Protein AF-A0A436FZT1-F1 (afdb_monomer)

Radius of gyration: 24.43 Å; Cα contacts (8 Å, |Δi|>4): 53; chains: 1; bounding box: 41×21×91 Å

Structure (mmCIF, N/CA/C/O backbone):
data_AF-A0A436FZT1-F1
#
_entry.id   AF-A0A436FZT1-F1
#
loop_
_atom_site.group_PDB
_atom_site.id
_atom_site.type_symbol
_atom_site.label_atom_id
_atom_site.label_alt_id
_atom_site.label_comp_id
_atom_site.label_asym_id
_atom_site.label_entity_id
_atom_site.label_seq_id
_atom_site.pdbx_PDB_ins_code
_atom_site.Cartn_x
_atom_site.Cartn_y
_atom_site.Cartn_z
_atom_site.occupancy
_atom_site.B_iso_or_equiv
_atom_site.auth_seq_id
_atom_site.auth_comp_id
_atom_site.auth_asym_id
_atom_site.auth_atom_id
_atom_site.pdbx_PDB_model_num
ATOM 1 N N . MET A 1 1 ? 23.196 -11.338 -8.770 1.00 63.03 1 MET A N 1
ATOM 2 C CA . MET A 1 1 ? 21.950 -12.123 -8.973 1.00 63.03 1 MET A CA 1
ATOM 3 C C . MET A 1 1 ? 20.707 -11.240 -8.941 1.00 63.03 1 MET A C 1
ATOM 5 O O . MET A 1 1 ? 19.937 -11.306 -9.889 1.00 63.03 1 MET A O 1
ATOM 9 N N . MET A 1 2 ? 20.540 -10.375 -7.932 1.00 65.25 2 MET A N 1
ATOM 10 C CA . MET A 1 2 ? 19.435 -9.399 -7.879 1.00 65.25 2 MET A CA 1
ATOM 11 C C . MET A 1 2 ? 19.338 -8.505 -9.126 1.00 65.25 2 MET A C 1
ATOM 13 O O . MET A 1 2 ? 18.241 -8.337 -9.647 1.00 65.25 2 MET A O 1
ATOM 17 N N . ASP A 1 3 ? 20.461 -8.030 -9.676 1.00 72.62 3 ASP A N 1
ATOM 18 C CA . ASP A 1 3 ? 20.462 -7.161 -10.870 1.00 72.62 3 ASP A CA 1
ATOM 19 C C . ASP A 1 3 ? 19.820 -7.809 -12.105 1.00 72.62 3 ASP A C 1
ATOM 21 O O . ASP A 1 3 ? 19.252 -7.125 -12.949 1.00 72.62 3 ASP A O 1
ATOM 25 N N . SER A 1 4 ? 19.865 -9.141 -12.209 1.00 74.19 4 SER A N 1
ATOM 26 C CA . SER A 1 4 ? 19.255 -9.869 -13.325 1.00 74.19 4 SER A CA 1
ATOM 27 C C . SER A 1 4 ? 17.730 -9.934 -13.181 1.00 74.19 4 SER A C 1
ATOM 29 O O . SER A 1 4 ? 17.007 -9.724 -14.152 1.00 74.19 4 SER A O 1
ATOM 31 N N . ILE A 1 5 ? 17.234 -10.122 -11.954 1.00 71.25 5 ILE A N 1
ATOM 32 C CA . ILE A 1 5 ? 15.796 -10.108 -11.653 1.00 71.25 5 ILE A CA 1
ATOM 33 C C . ILE A 1 5 ? 15.222 -8.706 -11.895 1.00 71.25 5 ILE A C 1
ATOM 35 O O . ILE A 1 5 ? 14.195 -8.581 -12.552 1.00 71.25 5 ILE A O 1
ATOM 39 N N . PHE A 1 6 ? 15.908 -7.653 -11.440 1.00 72.31 6 PHE A N 1
ATOM 40 C CA . PHE A 1 6 ? 15.444 -6.272 -11.619 1.00 72.31 6 PHE A CA 1
ATOM 41 C C . PHE A 1 6 ? 15.535 -5.758 -13.063 1.00 72.31 6 PHE A C 1
ATOM 43 O O . PHE A 1 6 ? 14.786 -4.857 -13.420 1.00 72.31 6 PHE A O 1
ATOM 50 N N . SER A 1 7 ? 16.438 -6.290 -13.894 1.00 67.69 7 SER A N 1
ATOM 51 C CA . SER A 1 7 ? 16.671 -5.778 -15.257 1.00 67.69 7 SER A CA 1
ATOM 52 C C . SER A 1 7 ? 15.821 -6.468 -16.334 1.00 67.69 7 SER A C 1
ATOM 54 O O . SER A 1 7 ? 15.556 -5.883 -17.389 1.00 67.69 7 SER A O 1
ATOM 56 N N . PHE A 1 8 ? 15.361 -7.696 -16.067 1.00 66.44 8 PHE A N 1
ATOM 57 C CA . PHE A 1 8 ? 14.606 -8.512 -17.027 1.00 66.44 8 PHE A CA 1
ATOM 58 C C . PHE A 1 8 ? 13.201 -8.909 -16.561 1.00 66.44 8 PHE A C 1
ATOM 60 O O . PHE A 1 8 ? 12.473 -9.515 -17.343 1.00 66.44 8 PHE A O 1
ATOM 67 N N . SER A 1 9 ? 12.806 -8.589 -15.324 1.00 76.56 9 SER A N 1
ATOM 68 C CA . SER A 1 9 ? 11.506 -8.985 -14.782 1.00 76.56 9 SER A CA 1
ATOM 69 C C . SER A 1 9 ? 10.778 -7.817 -14.119 1.00 76.56 9 SER A C 1
ATOM 71 O O . SER A 1 9 ? 11.336 -7.084 -13.307 1.00 76.56 9 SER A O 1
ATOM 73 N N . ASP A 1 10 ? 9.493 -7.688 -14.431 1.00 82.19 10 ASP A N 1
ATOM 74 C CA . ASP A 1 10 ? 8.531 -6.782 -13.800 1.00 82.19 10 ASP A CA 1
ATOM 75 C C . ASP A 1 10 ? 7.926 -7.366 -12.507 1.00 82.19 10 ASP A C 1
ATOM 77 O O . ASP A 1 10 ? 7.167 -6.698 -11.802 1.00 82.19 10 ASP A O 1
ATOM 81 N N . PHE A 1 11 ? 8.313 -8.595 -12.149 1.00 85.38 11 PHE A N 1
ATOM 82 C CA . PHE A 1 11 ? 7.859 -9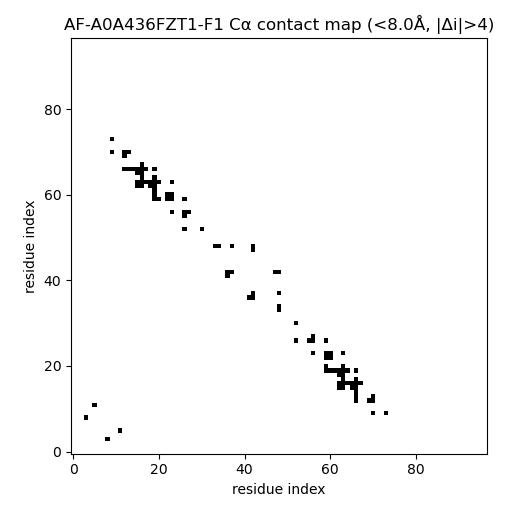.307 -10.957 1.00 85.38 11 PHE A CA 1
ATOM 83 C C . PHE A 1 11 ? 7.956 -8.506 -9.641 1.00 85.38 11 PHE A C 1
ATOM 85 O O . PHE A 1 11 ? 6.943 -8.420 -8.942 1.00 85.38 11 PHE A O 1
ATOM 92 N N . PRO A 1 12 ? 9.098 -7.885 -9.267 1.00 84.88 12 PRO A N 1
ATOM 93 C CA . PRO A 1 12 ? 9.201 -7.162 -7.992 1.00 84.88 12 PRO A CA 1
ATOM 94 C C . PRO A 1 12 ? 8.277 -5.936 -7.917 1.00 84.88 12 PRO A C 1
ATOM 96 O O . PRO A 1 12 ? 7.784 -5.587 -6.841 1.00 84.88 12 PRO A O 1
ATOM 99 N N . ILE A 1 13 ? 8.008 -5.305 -9.061 1.00 87.25 13 ILE A N 1
ATOM 100 C CA . ILE A 1 13 ? 7.123 -4.142 -9.172 1.00 87.25 13 ILE A CA 1
ATOM 101 C C . ILE A 1 13 ? 5.663 -4.578 -9.045 1.00 87.25 13 ILE A C 1
ATOM 103 O O . ILE A 1 13 ? 4.891 -3.981 -8.294 1.00 87.25 13 ILE A O 1
ATOM 107 N N . MET A 1 14 ? 5.286 -5.656 -9.736 1.00 88.44 14 MET A N 1
ATOM 108 C CA . MET A 1 14 ? 3.948 -6.228 -9.603 1.00 88.44 14 MET A CA 1
ATOM 109 C C . MET A 1 14 ? 3.690 -6.704 -8.175 1.00 88.44 14 MET A C 1
ATOM 111 O O . MET A 1 14 ? 2.609 -6.472 -7.643 1.00 88.44 14 MET A O 1
ATOM 115 N N . LEU A 1 15 ? 4.687 -7.291 -7.512 1.00 91.44 15 LEU A N 1
ATOM 116 C CA . LEU A 1 15 ? 4.567 -7.718 -6.121 1.00 91.44 15 LEU A CA 1
ATOM 117 C C . LEU A 1 15 ? 4.244 -6.543 -5.188 1.00 91.44 15 LEU A C 1
ATOM 119 O O . LEU A 1 15 ? 3.324 -6.648 -4.383 1.00 91.44 15 LEU A O 1
ATOM 123 N N . THR A 1 16 ? 4.939 -5.410 -5.318 1.00 91.94 16 THR A N 1
ATOM 124 C CA . THR A 1 16 ? 4.651 -4.216 -4.501 1.00 91.94 16 THR A CA 1
ATOM 125 C C . THR A 1 16 ? 3.270 -3.631 -4.794 1.00 91.94 16 THR A C 1
ATOM 127 O O . THR A 1 16 ? 2.579 -3.226 -3.860 1.00 91.94 16 THR A O 1
ATOM 130 N N . LEU A 1 17 ? 2.820 -3.655 -6.053 1.00 93.12 17 LEU A N 1
ATOM 131 C CA . LEU A 1 17 ? 1.465 -3.244 -6.429 1.00 93.12 17 LEU A CA 1
ATOM 132 C C . LEU A 1 17 ? 0.395 -4.132 -5.767 1.00 93.12 17 LEU A C 1
ATOM 134 O O . LEU A 1 17 ? -0.539 -3.618 -5.150 1.00 93.12 17 LEU A O 1
ATOM 138 N N . TRP A 1 18 ? 0.549 -5.458 -5.851 1.00 93.88 18 TRP A N 1
ATOM 139 C CA . TRP A 1 18 ? -0.373 -6.422 -5.244 1.00 93.88 18 TRP A CA 1
ATOM 140 C C . TRP A 1 18 ? -0.386 -6.327 -3.719 1.00 93.88 18 TRP A C 1
ATOM 142 O O . TRP A 1 18 ? -1.459 -6.350 -3.119 1.00 93.88 18 TRP A O 1
ATOM 152 N N . VAL A 1 19 ? 0.780 -6.161 -3.090 1.00 95.06 19 VAL A N 1
ATOM 153 C CA . VAL A 1 19 ? 0.894 -5.963 -1.638 1.00 95.06 19 VAL A CA 1
ATOM 154 C C . VAL A 1 19 ? 0.241 -4.650 -1.212 1.00 95.06 19 VAL A C 1
ATOM 156 O O . VAL A 1 19 ? -0.494 -4.639 -0.229 1.00 95.06 19 VAL A O 1
ATOM 159 N N . GLY A 1 20 ? 0.440 -3.558 -1.955 1.00 94.94 20 GLY A N 1
ATOM 160 C CA . GLY A 1 20 ? -0.220 -2.279 -1.684 1.00 94.94 20 GLY A CA 1
ATOM 161 C C . GLY A 1 20 ? -1.742 -2.368 -1.816 1.00 94.94 20 GLY A C 1
ATOM 162 O O . GLY A 1 20 ? -2.469 -1.896 -0.944 1.00 94.94 20 GLY A O 1
ATOM 163 N N . PHE A 1 21 ? -2.238 -3.039 -2.858 1.00 95.69 21 PHE A N 1
ATOM 164 C CA . PHE A 1 21 ? -3.671 -3.262 -3.059 1.00 95.69 21 PHE A CA 1
ATOM 165 C C . PHE A 1 21 ? -4.289 -4.125 -1.951 1.00 95.69 21 PHE A C 1
ATOM 167 O O . PHE A 1 21 ? -5.294 -3.737 -1.352 1.00 95.69 21 PHE A O 1
ATOM 174 N N . ALA A 1 22 ? -3.659 -5.257 -1.627 1.00 96.44 22 ALA A N 1
ATOM 175 C CA . ALA A 1 22 ? -4.081 -6.122 -0.529 1.00 96.44 22 ALA A CA 1
ATOM 176 C C . ALA A 1 22 ? -4.035 -5.384 0.818 1.00 96.44 22 ALA A C 1
ATOM 178 O O . ALA A 1 22 ? -4.970 -5.490 1.608 1.00 96.44 22 ALA A O 1
ATOM 179 N N . GLY A 1 23 ? -2.994 -4.579 1.051 1.00 95.62 23 GLY A N 1
ATOM 180 C CA . GLY A 1 23 ? -2.863 -3.723 2.227 1.00 95.62 23 GLY A CA 1
ATOM 181 C C . GLY A 1 23 ? -3.994 -2.704 2.332 1.00 95.62 23 GLY A C 1
ATOM 182 O O . GLY A 1 23 ? -4.581 -2.557 3.399 1.00 95.62 23 GLY A O 1
ATOM 183 N N . CYS A 1 24 ? -4.379 -2.060 1.227 1.00 95.69 24 CYS A N 1
ATOM 184 C CA . CYS A 1 24 ? -5.509 -1.129 1.201 1.00 95.69 24 CYS A CA 1
ATOM 185 C C . CYS A 1 24 ? -6.830 -1.821 1.559 1.00 95.69 24 CYS A C 1
ATOM 187 O O . CYS A 1 24 ? -7.588 -1.303 2.380 1.00 95.69 24 CYS A O 1
ATOM 189 N N . ALA A 1 25 ? -7.087 -3.004 0.996 1.00 95.94 25 ALA A N 1
ATOM 190 C CA . ALA A 1 25 ? -8.274 -3.791 1.322 1.00 95.94 25 ALA A CA 1
ATOM 191 C C . ALA A 1 25 ? -8.290 -4.214 2.802 1.00 95.94 25 ALA A C 1
ATOM 193 O O . ALA A 1 25 ? -9.306 -4.072 3.485 1.00 95.94 25 ALA A O 1
ATOM 194 N N . LEU A 1 26 ? -7.148 -4.674 3.320 1.00 95.38 26 LEU A N 1
ATOM 195 C CA . LEU A 1 26 ? -7.010 -5.088 4.713 1.00 95.38 26 LEU A CA 1
ATOM 196 C C . LEU A 1 26 ? -7.142 -3.901 5.677 1.00 95.38 26 LEU A C 1
ATOM 198 O O . LEU A 1 26 ? -7.788 -4.024 6.711 1.00 95.38 26 LEU A O 1
ATOM 202 N N . SER A 1 27 ? -6.594 -2.742 5.313 1.00 95.06 27 SER A N 1
ATOM 203 C CA . SER A 1 27 ? -6.716 -1.490 6.061 1.00 95.06 27 SER A CA 1
ATOM 204 C C . SER A 1 27 ? -8.170 -1.029 6.154 1.00 95.06 27 SER A C 1
ATOM 206 O O . SER A 1 27 ? -8.617 -0.630 7.225 1.00 95.06 27 SER A O 1
ATOM 208 N N . LEU A 1 28 ? -8.948 -1.173 5.075 1.00 93.81 28 LEU A N 1
ATOM 209 C CA . LEU A 1 28 ? -10.379 -0.870 5.081 1.00 93.81 28 LEU A CA 1
ATOM 210 C C . LEU A 1 28 ? -11.154 -1.794 6.036 1.00 93.81 28 LEU A C 1
ATOM 212 O O . LEU A 1 28 ? -11.979 -1.327 6.819 1.00 93.81 28 LEU A O 1
ATOM 216 N N . LEU A 1 29 ? -10.863 -3.099 6.016 1.00 95.12 29 LEU A N 1
ATOM 217 C CA . LEU A 1 29 ? -11.461 -4.061 6.948 1.00 95.12 29 LEU A CA 1
ATOM 218 C C . LEU A 1 29 ? -11.079 -3.746 8.396 1.00 95.12 29 LEU A C 1
ATOM 220 O O . LEU A 1 29 ? -11.940 -3.693 9.275 1.00 95.12 29 LEU A O 1
ATOM 224 N N . PHE A 1 30 ? -9.795 -3.486 8.639 1.00 93.06 30 PHE A N 1
ATOM 225 C CA . PHE A 1 30 ? -9.286 -3.132 9.958 1.00 93.06 30 PHE A CA 1
ATOM 226 C C . PHE A 1 30 ? -9.909 -1.831 10.466 1.00 93.06 30 PHE A C 1
ATOM 228 O O . PHE A 1 30 ? -10.236 -1.713 11.648 1.00 93.06 30 PHE A O 1
ATOM 235 N N . ALA A 1 31 ? -10.157 -0.881 9.565 1.00 92.31 31 ALA A N 1
ATOM 236 C CA . ALA A 1 31 ? -10.824 0.363 9.887 1.00 92.31 31 ALA A CA 1
ATOM 237 C C . ALA A 1 31 ? -12.250 0.142 10.392 1.00 92.31 31 ALA A C 1
ATOM 239 O O . ALA A 1 31 ? -12.612 0.658 11.450 1.00 92.31 31 ALA A O 1
ATOM 240 N N . VAL A 1 32 ? -13.031 -0.677 9.686 1.00 92.50 32 VAL A N 1
ATOM 241 C CA . VAL A 1 32 ? -14.399 -1.030 10.091 1.00 92.50 32 VAL A CA 1
ATOM 242 C C . VAL A 1 32 ? -14.400 -1.699 11.467 1.00 92.50 32 VAL A C 1
ATOM 244 O O . VAL A 1 32 ? -15.142 -1.274 12.352 1.00 92.50 32 VAL A O 1
ATOM 247 N N . VAL A 1 33 ? -13.525 -2.686 11.687 1.00 91.44 33 VAL A N 1
ATOM 248 C CA . VAL A 1 33 ? -13.414 -3.392 12.976 1.00 91.44 33 VAL A CA 1
ATOM 249 C C . VAL A 1 33 ? -13.056 -2.430 14.110 1.00 91.44 33 VAL A C 1
ATOM 251 O O . VAL A 1 33 ? -13.684 -2.459 15.168 1.00 91.44 33 VAL A O 1
ATOM 254 N N . THR A 1 34 ? -12.089 -1.537 13.890 1.00 89.69 34 THR A N 1
ATOM 255 C CA . THR A 1 34 ? -11.618 -0.601 14.924 1.00 89.69 34 THR A CA 1
ATOM 256 C C . THR A 1 34 ? -12.677 0.452 15.263 1.00 89.69 34 THR A C 1
ATOM 258 O O . THR A 1 34 ? -12.838 0.815 16.429 1.00 89.69 34 THR A O 1
ATOM 261 N N . VAL A 1 35 ? -13.438 0.925 14.271 1.00 88.88 35 VAL A N 1
ATOM 262 C CA . VAL A 1 35 ? -14.552 1.860 14.490 1.00 88.88 35 VAL A CA 1
ATOM 263 C C . VAL A 1 35 ? -15.673 1.192 15.285 1.00 88.88 35 VAL A C 1
ATOM 265 O O . VAL A 1 35 ? -16.143 1.772 16.262 1.00 88.88 35 VAL A O 1
ATOM 268 N N . ILE A 1 36 ? -16.056 -0.042 14.940 1.00 90.00 36 ILE A N 1
ATOM 269 C CA . ILE A 1 36 ? -17.067 -0.801 15.694 1.00 90.00 36 ILE A CA 1
ATOM 270 C C . ILE A 1 36 ? -16.602 -1.025 17.139 1.00 90.00 36 ILE A C 1
ATOM 272 O O . ILE A 1 36 ? -17.358 -0.773 18.075 1.00 90.00 36 ILE A O 1
ATOM 276 N N . ALA A 1 37 ? -15.343 -1.4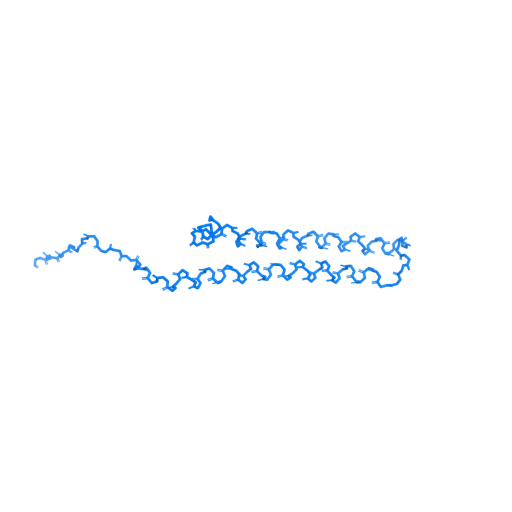24 17.343 1.00 87.75 37 ALA A N 1
ATOM 277 C CA . ALA A 1 37 ? -14.777 -1.613 18.678 1.00 87.75 37 ALA A CA 1
ATOM 278 C C . ALA A 1 37 ? -14.776 -0.319 19.511 1.00 87.75 37 ALA A C 1
ATOM 280 O O . ALA A 1 37 ? -15.040 -0.362 20.714 1.00 87.75 37 ALA A O 1
ATOM 281 N N . ARG A 1 38 ? -14.537 0.840 18.879 1.00 86.06 38 ARG A N 1
ATOM 282 C CA . ARG A 1 38 ? -14.626 2.148 19.541 1.00 86.06 38 ARG A CA 1
ATOM 283 C C . ARG A 1 38 ? -16.061 2.493 19.941 1.00 86.06 38 ARG A C 1
ATOM 285 O O . ARG A 1 38 ? -16.256 3.002 21.039 1.00 86.06 38 ARG A O 1
ATOM 292 N N . LEU A 1 39 ? -17.047 2.203 19.089 1.00 84.88 39 LEU A N 1
ATOM 293 C CA . LEU A 1 39 ? -18.469 2.426 19.389 1.00 84.88 39 LEU A CA 1
ATOM 294 C C . LEU A 1 39 ? -18.974 1.532 20.531 1.00 84.88 39 LEU A C 1
ATOM 296 O O . LEU A 1 39 ? -19.819 1.961 21.308 1.00 84.88 39 LEU A O 1
ATOM 300 N N . LEU A 1 40 ? -18.423 0.322 20.663 1.00 89.56 40 LEU A N 1
ATOM 301 C CA . LEU A 1 40 ? -18.713 -0.606 21.762 1.00 89.56 40 LEU A CA 1
ATOM 302 C C . LEU A 1 40 ? -18.008 -0.245 23.083 1.00 89.56 40 LEU A C 1
ATOM 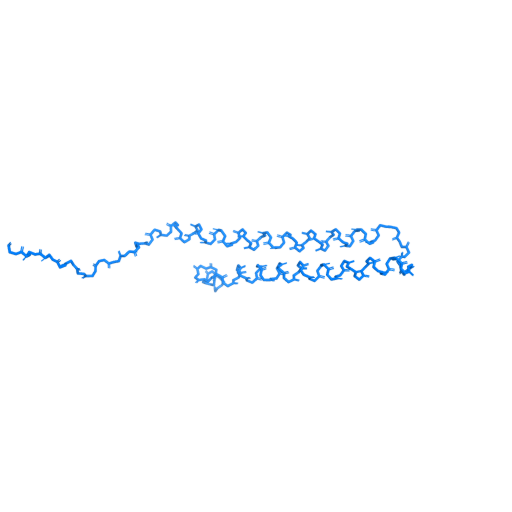304 O O . LEU A 1 40 ? -18.193 -0.944 24.073 1.00 89.56 40 LEU A O 1
ATOM 308 N N . GLY A 1 41 ? -17.196 0.817 23.115 1.00 82.75 41 GLY A N 1
ATOM 309 C CA . GLY A 1 41 ? -16.495 1.261 24.324 1.00 82.75 41 GLY A CA 1
ATOM 310 C C . GLY A 1 41 ? -15.251 0.445 24.693 1.00 82.75 41 GLY A C 1
ATOM 311 O O . GLY A 1 41 ? -14.664 0.699 25.734 1.00 82.75 41 GLY A O 1
ATOM 312 N N . ASN A 1 42 ? -14.793 -0.482 23.842 1.00 77.06 42 ASN A N 1
ATOM 313 C CA . ASN A 1 42 ? -13.629 -1.345 24.117 1.00 77.06 42 ASN A CA 1
ATOM 314 C C . ASN A 1 42 ? -12.264 -0.650 23.944 1.00 77.06 42 ASN A C 1
ATOM 316 O O . ASN A 1 42 ? -11.221 -1.275 24.129 1.00 77.06 42 ASN A O 1
ATOM 320 N N . ILE A 1 43 ? -12.245 0.616 23.524 1.00 75.38 43 ILE A N 1
ATOM 321 C CA . ILE A 1 43 ? -11.017 1.388 23.301 1.00 75.38 43 ILE A CA 1
ATOM 322 C C . ILE A 1 43 ? -11.083 2.620 2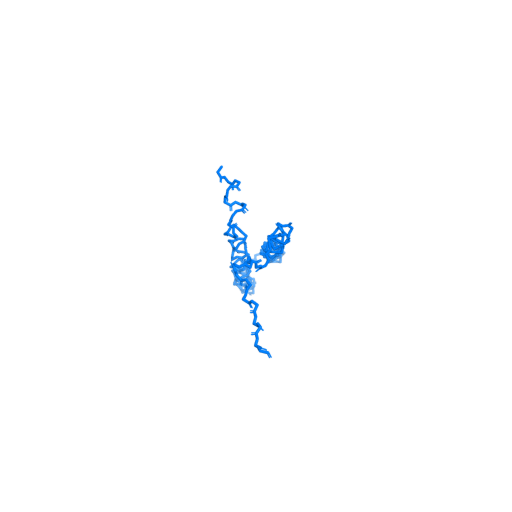4.198 1.00 75.38 43 ILE A C 1
ATOM 324 O O . ILE A 1 43 ? -11.763 3.582 23.847 1.00 75.38 43 ILE A O 1
ATOM 328 N N . ASP A 1 44 ? -10.384 2.585 25.330 1.00 67.94 44 ASP A N 1
ATOM 329 C CA . ASP A 1 44 ? -10.347 3.672 26.319 1.00 67.94 44 ASP A CA 1
ATOM 330 C C . ASP A 1 44 ? -9.497 4.891 25.908 1.00 67.94 44 ASP A C 1
ATOM 332 O O . ASP A 1 44 ? -9.946 6.023 26.116 1.00 67.94 44 ASP A O 1
ATOM 336 N N . PRO A 1 45 ? -8.300 4.740 25.297 1.00 80.62 45 PRO A N 1
ATOM 337 C CA . PRO A 1 45 ? -7.460 5.895 25.001 1.00 80.62 45 PRO A CA 1
ATOM 338 C C . PRO A 1 45 ? -8.045 6.750 23.873 1.00 80.62 45 PRO A C 1
A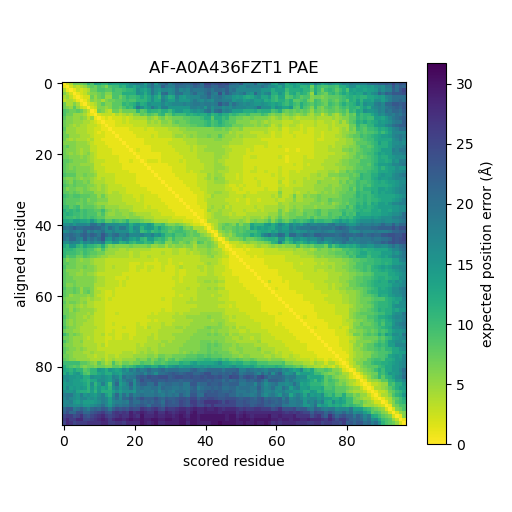TOM 340 O O . PRO A 1 45 ? -8.217 6.298 22.734 1.00 80.62 45 PRO A O 1
ATOM 343 N N . ALA A 1 46 ? -8.294 8.025 24.170 1.00 78.00 46 ALA A N 1
ATOM 344 C CA . ALA A 1 46 ? -8.671 9.003 23.160 1.00 78.00 46 ALA A CA 1
ATOM 345 C C . ALA A 1 46 ? -7.562 9.127 22.099 1.00 78.00 46 ALA A C 1
ATOM 347 O O . ALA A 1 46 ? -6.384 9.262 22.419 1.00 78.00 46 ALA A O 1
ATOM 348 N N . GLY A 1 47 ? -7.943 9.069 20.821 1.00 83.00 47 GLY A N 1
ATOM 349 C CA . GLY A 1 47 ? -7.020 9.233 19.693 1.00 83.00 47 GLY A CA 1
ATOM 350 C C . GLY A 1 47 ? -6.352 7.951 19.181 1.00 83.00 47 GLY A C 1
ATOM 351 O O . GLY A 1 47 ? -5.802 7.974 18.080 1.00 83.00 47 GLY A O 1
ATOM 352 N N . TYR A 1 48 ? -6.451 6.817 19.889 1.00 87.75 48 TYR A N 1
ATOM 353 C CA . TYR A 1 48 ? -5.891 5.543 19.408 1.00 87.75 48 TYR A CA 1
ATOM 354 C C . TYR A 1 48 ? -6.525 5.115 18.078 1.00 87.75 48 TYR A C 1
ATOM 356 O O . TYR A 1 48 ? -5.825 4.860 17.100 1.00 87.75 48 TYR A O 1
ATOM 364 N N . THR A 1 49 ? -7.860 5.127 18.013 1.00 87.69 49 THR A N 1
ATOM 365 C CA . THR A 1 49 ? -8.614 4.760 16.808 1.00 87.69 49 THR A CA 1
ATOM 366 C C . THR A 1 49 ? -8.198 5.603 15.604 1.00 87.69 49 THR A C 1
ATOM 368 O O . THR A 1 49 ? -7.925 5.057 14.543 1.00 87.69 49 THR A O 1
ATOM 371 N N . THR A 1 50 ? -8.088 6.924 15.758 1.00 90.19 50 THR A N 1
ATOM 372 C CA . THR A 1 50 ? -7.721 7.821 14.654 1.00 90.19 50 THR A CA 1
ATOM 373 C C . THR A 1 50 ? -6.272 7.645 14.213 1.00 90.19 50 THR A C 1
ATOM 375 O O . THR A 1 50 ? -6.011 7.664 13.013 1.00 90.19 50 THR A O 1
ATOM 378 N N . LEU A 1 51 ? -5.336 7.437 15.147 1.00 93.56 51 LEU A N 1
ATOM 379 C CA . LEU A 1 51 ? -3.924 7.211 14.821 1.00 93.56 51 LEU A CA 1
ATOM 380 C C . LEU A 1 51 ? -3.722 5.909 14.048 1.00 93.56 51 LEU A C 1
ATOM 382 O O . LEU A 1 51 ? -3.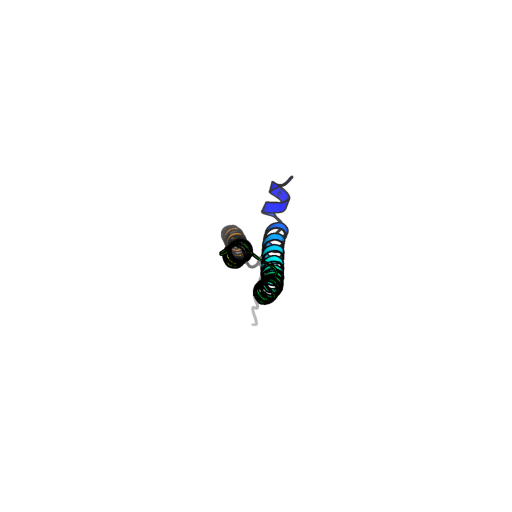055 5.912 13.017 1.00 93.56 51 LEU A O 1
ATOM 386 N N . VAL A 1 52 ? -4.326 4.816 14.511 1.00 91.94 52 VAL A N 1
ATOM 387 C CA . VAL A 1 52 ? -4.222 3.511 13.848 1.00 91.94 52 VAL A CA 1
ATOM 388 C C . VAL A 1 52 ? -4.817 3.576 12.443 1.00 91.94 52 VAL A C 1
ATOM 390 O O . VAL A 1 52 ? -4.161 3.181 11.485 1.00 91.94 52 VAL A O 1
ATOM 393 N N . LEU A 1 53 ? -6.007 4.167 12.295 1.00 92.50 53 LEU A N 1
ATOM 394 C CA . LEU A 1 53 ? -6.637 4.378 10.989 1.00 92.50 53 LEU A CA 1
ATOM 395 C C . LEU A 1 53 ? -5.753 5.184 10.031 1.00 92.50 53 LEU A C 1
ATOM 397 O O . LEU A 1 53 ? -5.582 4.794 8.876 1.00 92.50 53 LEU A O 1
ATOM 401 N N . LEU A 1 54 ? -5.179 6.292 10.507 1.00 95.12 54 LEU A N 1
ATOM 402 C CA . LEU A 1 54 ? -4.297 7.138 9.707 1.00 95.12 54 LEU A CA 1
ATOM 403 C C . LEU A 1 54 ? -3.044 6.383 9.273 1.00 95.12 54 LEU A C 1
ATOM 405 O O . LEU A 1 54 ? -2.733 6.371 8.088 1.00 95.12 54 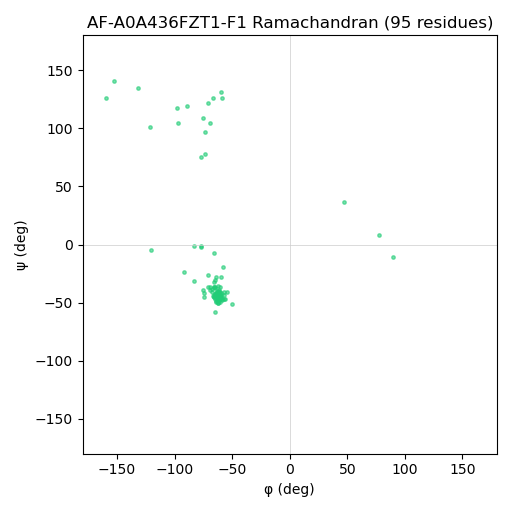LEU A O 1
ATOM 409 N N . ILE A 1 55 ? -2.346 5.734 10.205 1.00 95.19 55 ILE A N 1
ATOM 410 C CA . ILE A 1 55 ? -1.080 5.049 9.926 1.00 95.19 55 ILE A CA 1
ATOM 411 C C . ILE A 1 55 ? -1.305 3.886 8.957 1.00 95.19 55 ILE A C 1
ATOM 413 O O . ILE A 1 55 ? -0.612 3.786 7.944 1.00 95.19 55 ILE A O 1
ATOM 417 N N . THR A 1 56 ? -2.288 3.024 9.219 1.00 94.56 56 THR A N 1
ATOM 418 C CA . THR A 1 56 ? -2.555 1.853 8.373 1.00 94.56 56 THR A CA 1
ATOM 419 C C . THR A 1 56 ? -3.141 2.262 7.019 1.00 94.56 56 THR A C 1
ATOM 421 O O . THR A 1 56 ? -2.795 1.673 5.991 1.00 94.56 56 THR A O 1
ATOM 424 N N . GLY A 1 57 ? -3.991 3.293 6.983 1.00 94.50 57 GLY A N 1
ATOM 425 C CA . GLY A 1 57 ? -4.560 3.864 5.761 1.00 94.50 57 GLY A CA 1
ATOM 426 C C . GLY A 1 57 ? -3.499 4.499 4.865 1.00 94.50 57 GLY A C 1
ATOM 427 O O . GLY A 1 57 ? -3.313 4.065 3.727 1.00 94.50 57 GLY A O 1
ATOM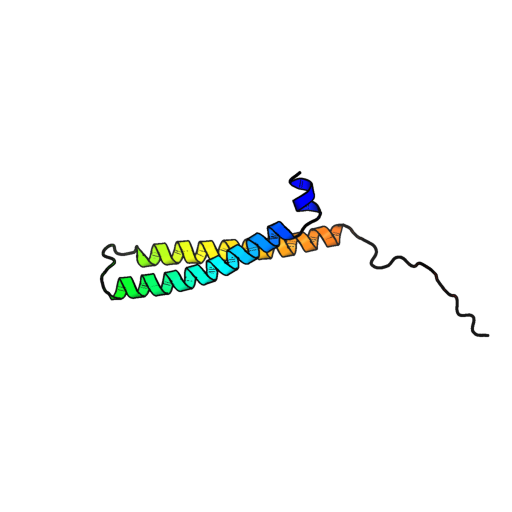 428 N N . PHE A 1 58 ? -2.755 5.477 5.388 1.00 96.25 58 PHE A N 1
ATOM 429 C CA . PHE A 1 58 ? -1.701 6.160 4.634 1.00 96.25 58 PHE A CA 1
ATOM 430 C C . PHE A 1 58 ? -0.539 5.236 4.281 1.00 96.25 58 PHE A C 1
ATOM 432 O O . PHE A 1 58 ? 0.004 5.356 3.183 1.00 96.25 58 PHE A O 1
ATOM 439 N N . GLY A 1 59 ? -0.166 4.304 5.159 1.00 95.56 59 GLY A N 1
ATOM 440 C CA . GLY A 1 59 ? 0.885 3.327 4.878 1.00 95.56 59 GLY A CA 1
ATOM 441 C C . GLY A 1 59 ? 0.533 2.441 3.683 1.00 95.56 59 GLY A C 1
ATOM 442 O O . GLY A 1 59 ? 1.325 2.314 2.749 1.00 95.56 59 GLY A O 1
ATOM 443 N N . SER A 1 60 ? -0.690 1.904 3.662 1.00 95.94 60 SER A N 1
ATOM 444 C CA . SER A 1 60 ? -1.171 1.063 2.558 1.00 95.94 60 SER A CA 1
ATOM 445 C C . SER A 1 60 ? -1.303 1.845 1.249 1.00 95.94 60 SER A C 1
ATOM 447 O O . SER A 1 60 ? -0.846 1.386 0.202 1.00 95.94 60 SER A O 1
ATOM 449 N N . ALA A 1 61 ? -1.859 3.059 1.311 1.00 95.88 61 ALA A N 1
ATOM 450 C CA . ALA A 1 61 ? -1.978 3.932 0.147 1.00 95.88 61 ALA A CA 1
ATOM 451 C C . ALA A 1 61 ? -0.603 4.315 -0.428 1.00 95.88 61 ALA A C 1
ATOM 453 O O . ALA A 1 61 ? -0.413 4.282 -1.642 1.00 95.88 61 ALA A O 1
ATOM 454 N N . SER A 1 62 ? 0.378 4.619 0.429 1.00 96.19 62 SER A N 1
ATOM 455 C CA . SER A 1 62 ? 1.741 4.968 0.004 1.00 96.19 62 SER A CA 1
ATOM 456 C C . SER A 1 62 ? 2.443 3.801 -0.696 1.00 96.19 62 SER A C 1
ATOM 458 O O . SER A 1 62 ? 3.067 4.002 -1.736 1.00 96.19 62 SER A O 1
ATOM 460 N N . LEU A 1 63 ? 2.284 2.575 -0.183 1.00 95.12 63 LEU A N 1
ATOM 461 C CA . LEU A 1 63 ? 2.773 1.346 -0.824 1.00 95.12 63 LEU A CA 1
ATOM 462 C C . LEU A 1 63 ? 2.164 1.144 -2.217 1.00 95.12 63 LEU A C 1
ATOM 464 O O . LEU A 1 63 ? 2.874 0.830 -3.172 1.00 95.12 63 LEU A O 1
ATOM 468 N N . LEU A 1 64 ? 0.856 1.369 -2.348 1.00 95.81 64 LEU A N 1
ATOM 469 C CA . LEU A 1 64 ? 0.149 1.257 -3.623 1.00 95.81 64 LEU A CA 1
ATOM 470 C C . LEU A 1 64 ? 0.671 2.290 -4.634 1.00 95.81 64 LEU A C 1
ATOM 472 O O . LEU A 1 64 ? 0.990 1.938 -5.772 1.00 95.81 64 LEU A O 1
ATOM 476 N N . VAL A 1 65 ? 0.846 3.545 -4.207 1.00 96.00 65 VAL A N 1
ATOM 477 C CA . VAL A 1 65 ? 1.424 4.616 -5.037 1.00 96.00 65 VAL A CA 1
ATOM 478 C C . VAL A 1 65 ? 2.846 4.269 -5.487 1.00 96.00 65 VAL A C 1
ATOM 480 O O . VAL A 1 65 ? 3.173 4.456 -6.659 1.00 96.00 65 VAL A O 1
ATOM 483 N N . GLN A 1 66 ? 3.681 3.711 -4.607 1.00 94.62 66 GLN A N 1
ATOM 484 C CA . GLN A 1 66 ? 5.028 3.258 -4.971 1.00 94.62 66 GLN A CA 1
ATOM 485 C C . GLN A 1 66 ? 5.009 2.126 -6.008 1.00 94.62 66 GLN A C 1
ATOM 487 O O . GLN A 1 66 ? 5.803 2.161 -6.948 1.00 94.62 66 GLN A O 1
ATOM 492 N N . GLY A 1 67 ? 4.082 1.168 -5.902 1.00 93.31 67 GLY A N 1
ATOM 493 C CA . GLY A 1 67 ? 3.908 0.114 -6.909 1.00 93.31 67 GLY A CA 1
ATOM 494 C C . GLY A 1 67 ? 3.506 0.666 -8.283 1.00 93.31 67 GLY A C 1
ATOM 495 O O . GLY A 1 67 ? 4.061 0.263 -9.310 1.00 93.31 67 GLY A O 1
ATOM 496 N N . ILE A 1 68 ? 2.593 1.645 -8.312 1.00 94.38 68 ILE A N 1
ATOM 497 C CA . ILE A 1 68 ? 2.193 2.336 -9.547 1.00 94.38 68 ILE A CA 1
ATOM 498 C C . ILE A 1 68 ? 3.394 3.066 -10.157 1.00 94.38 68 ILE A C 1
ATOM 500 O O . ILE A 1 68 ? 3.687 2.888 -11.340 1.00 94.38 68 ILE A O 1
ATOM 504 N N . LEU A 1 69 ? 4.119 3.854 -9.357 1.00 95.12 69 LEU A N 1
ATOM 505 C CA . LEU A 1 69 ? 5.320 4.563 -9.806 1.00 95.12 69 LEU A CA 1
ATOM 506 C C . LEU A 1 69 ? 6.372 3.598 -10.362 1.00 95.12 69 LEU A C 1
ATOM 508 O O . LEU A 1 69 ? 6.942 3.868 -11.417 1.00 95.12 69 LEU A O 1
ATOM 512 N N . GLY A 1 70 ? 6.573 2.446 -9.720 1.00 92.06 70 GLY A N 1
ATOM 513 C CA . GLY A 1 70 ? 7.447 1.387 -10.221 1.00 92.06 70 GLY A CA 1
ATOM 514 C C . GLY A 1 70 ? 7.044 0.896 -11.615 1.00 92.06 70 GLY A C 1
ATOM 515 O O . GLY A 1 70 ? 7.901 0.774 -12.491 1.00 92.06 70 GLY A O 1
ATOM 516 N N . CYS A 1 71 ? 5.745 0.690 -11.867 1.00 90.56 71 CYS A N 1
ATOM 517 C CA . CYS A 1 71 ? 5.243 0.281 -13.186 1.00 90.56 71 CYS A CA 1
ATOM 518 C C . CYS A 1 71 ? 5.534 1.334 -14.263 1.00 90.56 71 CYS A C 1
ATOM 520 O O . CYS A 1 71 ? 5.910 0.993 -15.388 1.00 90.56 71 CYS A O 1
ATOM 522 N N . TYR A 1 72 ? 5.371 2.615 -13.928 1.00 91.56 72 TYR A N 1
ATOM 523 C CA . TYR A 1 72 ? 5.694 3.711 -14.841 1.00 91.56 72 TYR A CA 1
ATOM 524 C C . TYR A 1 72 ? 7.194 3.802 -15.119 1.00 91.56 72 TYR A C 1
ATOM 526 O O . TYR A 1 72 ? 7.585 3.923 -16.281 1.00 91.56 72 TYR A O 1
ATOM 534 N N . LEU A 1 73 ? 8.034 3.689 -14.087 1.00 91.50 73 LEU A N 1
ATOM 535 C CA . LEU A 1 73 ? 9.490 3.703 -14.230 1.00 91.50 73 LEU A CA 1
ATOM 536 C C . LEU A 1 73 ? 9.984 2.544 -15.097 1.00 91.50 73 LEU A C 1
ATOM 538 O O . LEU A 1 73 ? 10.811 2.756 -15.980 1.00 91.50 73 LEU A O 1
ATOM 542 N N . TRP A 1 74 ? 9.434 1.343 -14.914 1.00 87.50 74 TRP A N 1
ATOM 543 C CA . TRP A 1 74 ? 9.762 0.192 -15.754 1.00 87.50 74 TRP A CA 1
ATOM 544 C C . TRP A 1 74 ? 9.457 0.444 -17.229 1.00 87.50 74 TRP A C 1
ATOM 546 O O . TRP A 1 74 ? 10.311 0.229 -18.089 1.00 87.50 74 TRP A O 1
ATOM 556 N N . ARG A 1 75 ? 8.267 0.979 -17.530 1.00 86.31 75 ARG A N 1
ATOM 557 C CA . ARG A 1 75 ? 7.908 1.365 -18.901 1.00 86.31 75 ARG A CA 1
ATOM 558 C C . ARG A 1 75 ? 8.840 2.444 -19.440 1.00 86.31 75 ARG A C 1
ATOM 560 O O . ARG A 1 75 ? 9.228 2.365 -20.600 1.00 86.31 75 ARG A O 1
ATOM 567 N N . ALA A 1 76 ? 9.212 3.436 -18.635 1.00 89.62 76 ALA A N 1
ATOM 568 C CA . ALA A 1 76 ? 10.150 4.475 -19.054 1.00 89.62 76 ALA A CA 1
ATOM 569 C C . ALA A 1 76 ? 11.524 3.882 -19.416 1.00 89.62 76 ALA A C 1
ATOM 571 O O . ALA A 1 76 ? 12.066 4.199 -20.471 1.00 89.62 76 ALA A O 1
ATOM 572 N N . VAL A 1 77 ? 12.045 2.962 -18.598 1.00 86.44 77 VAL A N 1
ATOM 573 C CA . VAL A 1 77 ? 13.305 2.252 -18.869 1.00 86.44 77 VAL A CA 1
ATOM 574 C C . VAL A 1 77 ? 13.214 1.421 -20.148 1.00 86.44 77 VAL A C 1
ATOM 576 O O . VAL A 1 77 ? 14.137 1.464 -20.960 1.00 86.44 77 VAL A O 1
ATOM 579 N N . GLU A 1 78 ? 12.112 0.700 -20.367 1.00 84.50 78 GLU A N 1
ATOM 580 C CA . GLU A 1 78 ? 11.935 -0.105 -21.581 1.00 84.50 78 GLU A CA 1
ATOM 581 C C . GLU A 1 78 ? 11.840 0.766 -22.843 1.00 84.50 78 GLU A C 1
ATOM 583 O O . GLU A 1 78 ? 12.426 0.424 -23.868 1.00 84.50 78 GLU A O 1
ATOM 588 N N . ASN A 1 79 ? 11.199 1.938 -22.759 1.00 85.06 79 ASN A N 1
ATOM 589 C CA . ASN A 1 79 ? 11.151 2.897 -23.867 1.00 85.06 79 ASN A CA 1
ATOM 590 C C . ASN A 1 79 ? 12.538 3.466 -24.209 1.00 85.06 79 ASN A C 1
ATOM 592 O O . ASN A 1 79 ? 12.863 3.623 -25.386 1.00 85.06 79 ASN A O 1
ATOM 596 N N . THR A 1 80 ? 13.395 3.711 -23.213 1.00 87.00 80 THR A N 1
ATOM 597 C CA . THR A 1 80 ? 14.768 4.194 -23.445 1.00 87.00 80 THR A CA 1
ATOM 598 C C . THR A 1 80 ? 15.622 3.177 -24.210 1.00 87.00 80 THR A C 1
ATOM 600 O O . THR A 1 80 ? 16.508 3.569 -24.971 1.00 87.00 80 THR A O 1
ATOM 603 N N . LYS A 1 81 ? 15.336 1.870 -24.093 1.00 82.31 81 LYS A N 1
ATOM 604 C CA . LYS A 1 81 ? 16.084 0.813 -24.802 1.00 82.31 81 LYS A CA 1
ATOM 605 C C . LYS A 1 81 ? 15.927 0.862 -26.330 1.00 82.31 81 LYS A C 1
ATOM 607 O O . LYS A 1 81 ? 16.640 0.125 -27.005 1.00 82.31 81 LYS A O 1
ATOM 612 N N . SER A 1 82 ? 15.044 1.710 -26.879 1.00 72.31 82 SER A N 1
ATOM 613 C CA . SER A 1 82 ? 14.928 2.007 -28.321 1.00 72.31 82 SER A CA 1
ATOM 614 C C . SER A 1 82 ? 14.915 0.761 -29.220 1.00 72.31 82 SER A C 1
ATOM 616 O O . SER A 1 82 ? 15.493 0.757 -30.308 1.00 72.31 82 SER A O 1
ATOM 618 N N . ARG A 1 83 ? 14.286 -0.335 -28.767 1.00 76.31 83 ARG A N 1
ATOM 619 C CA . ARG A 1 83 ? 14.224 -1.571 -29.557 1.00 76.31 83 ARG A CA 1
ATOM 620 C C . ARG A 1 83 ? 13.371 -1.313 -30.806 1.00 76.31 83 ARG A C 1
ATOM 622 O O . ARG A 1 83 ? 12.235 -0.858 -30.660 1.00 76.31 83 ARG A O 1
ATOM 629 N N . PRO A 1 84 ? 13.877 -1.584 -32.024 1.00 77.06 84 PRO A N 1
ATOM 630 C CA . PRO A 1 84 ? 13.110 -1.351 -33.241 1.00 77.06 84 PRO A CA 1
ATOM 631 C C . PRO A 1 84 ? 11.813 -2.169 -33.204 1.00 77.06 84 PRO A C 1
ATOM 633 O O . PRO A 1 84 ? 11.846 -3.383 -33.010 1.00 77.06 84 PRO A O 1
ATOM 636 N N . LEU A 1 85 ? 10.672 -1.496 -33.402 1.00 72.56 85 LEU A N 1
ATOM 637 C CA . LEU A 1 85 ? 9.319 -2.079 -33.337 1.00 72.56 85 LEU A CA 1
ATOM 638 C C . LEU A 1 85 ? 9.104 -3.238 -34.324 1.00 72.56 85 LEU A C 1
ATOM 640 O O . LEU A 1 85 ? 8.181 -4.036 -34.167 1.00 72.56 85 LEU A O 1
ATOM 644 N N . ARG A 1 86 ? 9.940 -3.328 -35.361 1.00 72.19 86 ARG A N 1
ATOM 645 C CA . ARG A 1 86 ? 9.917 -4.414 -36.335 1.00 72.19 86 ARG A CA 1
ATOM 646 C C . ARG A 1 86 ? 11.293 -4.621 -36.941 1.00 72.19 86 ARG A C 1
ATOM 648 O O . ARG A 1 86 ? 11.973 -3.662 -37.292 1.00 72.19 86 ARG A O 1
ATOM 655 N N . ILE A 1 87 ? 11.645 -5.886 -37.135 1.00 81.88 87 ILE A N 1
ATOM 656 C CA . ILE A 1 87 ? 12.744 -6.290 -38.009 1.00 81.88 87 ILE A CA 1
ATOM 657 C C . ILE A 1 87 ? 12.100 -6.687 -39.339 1.00 81.88 87 ILE A C 1
ATOM 659 O O . ILE A 1 87 ? 11.271 -7.598 -39.379 1.00 81.88 87 ILE A O 1
ATOM 663 N N . ILE A 1 88 ? 12.421 -5.975 -40.420 1.00 82.88 88 ILE A N 1
ATOM 664 C CA . ILE A 1 88 ? 11.925 -6.307 -41.761 1.00 82.88 88 ILE A CA 1
ATOM 665 C C . ILE A 1 88 ? 12.720 -7.522 -42.249 1.00 82.88 88 ILE A C 1
ATOM 667 O O . ILE A 1 88 ? 13.911 -7.412 -42.519 1.00 82.88 88 ILE A O 1
ATOM 671 N N . SER A 1 89 ? 12.075 -8.689 -42.328 1.00 81.44 89 SER A N 1
ATOM 672 C CA . SER A 1 89 ? 12.731 -9.938 -42.742 1.00 81.44 89 SER A CA 1
ATOM 673 C C . SER A 1 89 ? 12.827 -10.094 -44.261 1.00 81.44 89 SER A C 1
ATOM 675 O O . SER A 1 89 ? 13.768 -10.707 -44.761 1.00 81.44 89 SER A O 1
ATOM 677 N N . ARG A 1 90 ? 11.863 -9.547 -45.010 1.00 79.62 90 ARG A N 1
ATOM 678 C CA . ARG A 1 90 ? 11.859 -9.550 -46.475 1.00 79.62 90 ARG A CA 1
ATOM 679 C C . ARG A 1 90 ? 10.942 -8.447 -46.997 1.00 79.62 90 ARG A C 1
ATOM 681 O O . ARG A 1 90 ? 9.769 -8.404 -46.637 1.00 79.62 90 ARG A O 1
ATOM 688 N N . VAL A 1 91 ? 11.473 -7.591 -47.865 1.00 80.81 91 VAL A N 1
ATOM 689 C CA . VAL A 1 91 ? 10.677 -6.683 -48.699 1.00 80.81 91 VAL A CA 1
ATOM 690 C C . VAL A 1 91 ? 10.364 -7.441 -49.985 1.00 80.81 91 VAL A C 1
ATOM 692 O O . VAL A 1 91 ? 11.280 -7.892 -50.668 1.00 80.81 91 VAL A O 1
ATOM 695 N N . VAL A 1 92 ? 9.083 -7.665 -50.273 1.00 82.31 92 VAL A N 1
ATOM 696 C CA . VAL A 1 92 ? 8.650 -8.195 -51.570 1.00 82.31 92 VAL A CA 1
ATOM 697 C C . VAL A 1 92 ? 8.236 -6.990 -52.398 1.00 82.31 92 VAL A C 1
ATOM 699 O O . VAL A 1 92 ? 7.188 -6.405 -52.135 1.00 82.31 92 VAL A O 1
ATOM 702 N N . ASP A 1 93 ? 9.080 -6.599 -53.350 1.00 73.69 9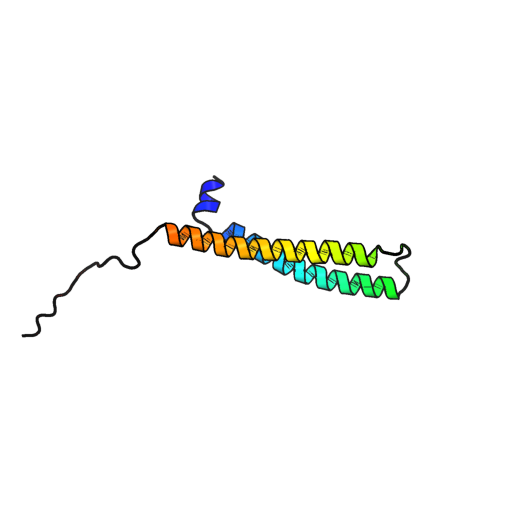3 ASP A N 1
ATOM 703 C CA . ASP A 1 93 ? 8.730 -5.569 -54.323 1.00 73.69 93 ASP A CA 1
ATOM 704 C C . ASP A 1 93 ? 7.663 -6.141 -55.258 1.00 73.69 93 ASP A C 1
ATOM 706 O O . ASP A 1 93 ? 7.921 -7.007 -56.096 1.00 73.69 93 ASP A O 1
ATOM 710 N N . GLY A 1 94 ? 6.424 -5.704 -55.056 1.00 69.00 94 GLY A N 1
ATOM 711 C CA . GLY A 1 94 ? 5.304 -6.032 -55.922 1.00 69.00 94 GLY A CA 1
ATOM 712 C C . GLY A 1 94 ? 5.371 -5.202 -57.194 1.00 69.00 94 GLY A C 1
ATOM 713 O O . GLY A 1 94 ? 4.594 -4.267 -57.353 1.00 69.00 94 GLY A O 1
ATOM 714 N N . THR A 1 95 ? 6.267 -5.548 -58.118 1.00 54.62 95 THR A N 1
ATOM 715 C CA . THR A 1 95 ? 6.148 -5.115 -59.516 1.00 54.62 95 THR A CA 1
ATOM 716 C C . THR A 1 95 ? 5.020 -5.917 -60.166 1.00 54.62 95 THR A C 1
ATOM 718 O O . THR A 1 95 ? 5.226 -6.900 -60.876 1.00 54.62 95 THR A O 1
ATOM 721 N N . ALA A 1 96 ? 3.780 -5.523 -59.870 1.00 58.47 96 ALA A N 1
ATOM 722 C CA . ALA A 1 96 ? 2.649 -5.848 -60.720 1.00 58.47 96 ALA A CA 1
ATOM 723 C C . ALA A 1 96 ? 2.761 -4.968 -61.970 1.00 58.47 96 ALA A C 1
ATOM 725 O O . ALA A 1 96 ? 2.404 -3.800 -61.915 1.00 58.47 96 ALA A O 1
ATOM 726 N N . LYS A 1 97 ? 3.334 -5.572 -63.016 1.00 45.25 97 LYS A N 1
ATOM 727 C CA . LYS A 1 97 ? 3.216 -5.270 -64.452 1.00 45.25 97 LYS A CA 1
ATOM 728 C C . LYS A 1 97 ? 3.122 -3.802 -64.887 1.00 45.25 97 LYS A C 1
ATOM 730 O O . LYS A 1 97 ? 2.057 -3.182 -64.696 1.00 45.25 97 LYS A O 1
#

Secondary structure (DSSP, 8-state):
-HHHHHHH-SHHHHHHHHHHHHHHHHHHHHHHHHHHHHHTT---STTHHHHHHHHHHHHHHHHHHHHHHHHHHHHHHHHHT---S------------

Solvent-accessible surface area (backbone atoms only — not comparable to full-atom values): 5613 Å² total; per-residue (Å²): 114,68,67,58,50,68,74,76,42,66,59,72,36,52,49,38,30,53,50,10,50,53,36,41,55,51,33,53,52,51,40,53,54,48,52,51,40,45,74,72,61,77,55,81,64,86,62,51,65,60,51,52,45,48,52,46,44,52,51,16,50,50,40,29,52,50,14,52,50,41,52,52,50,52,52,52,56,57,59,70,63,66,70,73,94,67,81,86,87,74,87,80,82,79,81,77,125

pLDDT: mean 85.46, std 10.58, range [45.25, 96.44]

Mean predicted aligned error: 8.73 Å

Sequence (97 aa):
MMDSIFSFSDFPIMLTLWVGFAGCALSLLFAVVTVIARLLGNIDPAGYTTLVLLITGFGSASLLVQGILGCYLWRAVENTKSRPLRIISRVVDGTAK

Foldseek 3Di:
DVVVCLVPHCVVLVVLLVQLVVLQVVLVVVLVVLVVCVVVVVDPDPCPSVVSSCCSNVVSNVSNVSSVVSVVVSVVVVVVVVDPPDDCPDDDPPPPD